Protein AF-A0A2V7V3U4-F1 (afdb_monomer)

Secondary structure (DSSP, 8-state):
--S-EEEEEEETTEEEEEEE--GGG----S---EEE-TT--THHHHHHHHHHHTTSS-EEES------EEEEEEE-GGG-EEEEEEEEEE-TT--B-TTT----SEE-PPPPPPTTS----HHHHHHHHHHHHHHHH--

Solvent-accessible surface area (backbone atoms only — not comparable to full-atom values): 7928 Å² total; per-residue (Å²): 91,93,36,56,58,36,31,34,37,39,32,98,88,33,76,77,43,79,41,65,46,59,51,93,67,52,90,68,85,70,88,55,66,42,80,45,31,60,82,36,44,27,71,54,42,48,64,50,32,21,37,41,68,68,72,66,26,57,27,31,14,36,50,25,56,16,55,23,57,47,68,46,80,44,79,43,83,96,79,45,69,46,80,40,77,50,28,38,33,21,31,51,86,62,50,63,24,46,82,63,20,45,77,39,80,40,74,42,90,75,73,86,77,63,92,86,59,88,80,76,61,63,50,59,54,50,45,52,52,54,49,54,54,53,56,63,75,77,105

Foldseek 3Di:
DLKAWLKWKDFPPRDIDTDMDDNVPDPDDAADAAEDEQAQAAVSLSVQQRCVVVVNYFYFEAFYNQHHFDWDWDADPPGDIDTDGGIFMAGSVRHGSHPGGDGTPHYDDDPDDDPPPPDDPPRVVVRVVVSVVVVVVVD

Radius of gyration: 18.1 Å; Cα contacts (8 Å, |Δi|>4): 267; chains: 1; bounding box: 43×43×64 Å

Nearest PDB structures (foldseek):
  6vbb-assembly1_B  TM=9.038E-01  e=7.519E-11  Acinetobacter baumannii
  6vbb-assembly1_A  TM=9.013E-01  e=8.010E-11  Acinetobacter baumannii
  1fc6-assembly1_A  TM=8.888E-01  e=1.469E-09  Tetradesmus obliquus
  8sxf-assembly1_A  TM=8.199E-01  e=4.146E-10  Pseudomonas aeruginosa
  1fcf-assembly1_A  TM=8.720E-01  e=1.667E-09  Tetradesmus obliquus

Structure (mmCIF, N/CA/C/O backbone):
data_AF-A0A2V7V3U4-F1
#
_entry.id   AF-A0A2V7V3U4-F1
#
loop_
_atom_site.group_PDB
_atom_site.id
_atom_site.type_symbol
_atom_site.label_atom_id
_atom_site.label_alt_id
_atom_site.label_comp_id
_atom_site.label_asym_id
_atom_site.label_entity_id
_atom_site.label_seq_id
_atom_site.pdbx_PDB_ins_code
_atom_site.Cartn_x
_atom_site.Cartn_y
_atom_site.Cartn_z
_atom_site.occupancy
_atom_site.B_iso_or_equiv
_atom_site.auth_seq_id
_atom_site.auth_comp_id
_atom_site.auth_asym_id
_atom_site.auth_atom_id
_atom_site.pdbx_PDB_model_num
ATOM 1 N N . MET A 1 1 ? -4.308 10.875 7.764 1.00 65.88 1 MET A N 1
ATOM 2 C CA . MET A 1 1 ? -3.045 10.460 8.432 1.00 65.88 1 MET A CA 1
ATOM 3 C C . MET A 1 1 ? -2.365 11.713 8.966 1.00 65.88 1 MET A C 1
ATOM 5 O O . MET A 1 1 ? -2.583 12.765 8.382 1.00 65.88 1 MET A O 1
ATOM 9 N N . LYS A 1 2 ? -1.581 11.647 10.049 1.00 72.38 2 LYS A N 1
ATOM 10 C CA . LYS A 1 2 ? -0.925 12.832 10.652 1.00 72.38 2 LYS A CA 1
ATOM 11 C C . LYS A 1 2 ? 0.329 13.289 9.869 1.00 72.38 2 LYS A C 1
ATOM 13 O O . LYS A 1 2 ? 1.304 13.722 10.467 1.00 72.38 2 LYS A O 1
ATOM 18 N N . GLY A 1 3 ? 0.309 13.167 8.541 1.00 84.12 3 GLY A N 1
ATOM 19 C CA . GLY A 1 3 ? 1.482 13.299 7.671 1.00 84.12 3 GLY A CA 1
ATOM 20 C C . GLY A 1 3 ? 2.229 11.976 7.457 1.00 84.12 3 GLY A C 1
ATOM 21 O O . GLY 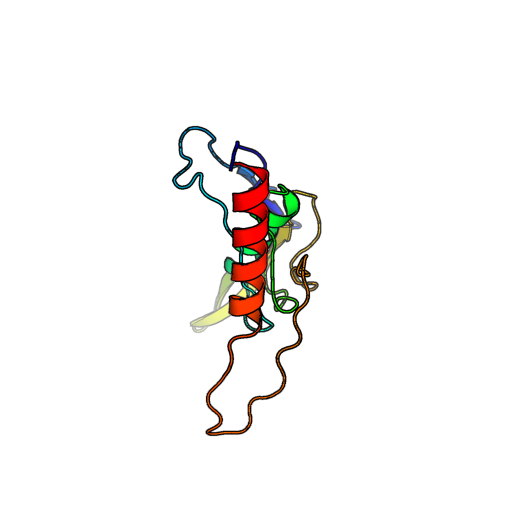A 1 3 ? 1.729 10.913 7.827 1.00 84.12 3 GLY A O 1
ATOM 22 N N . GLY A 1 4 ? 3.411 12.051 6.842 1.00 90.88 4 GLY A N 1
ATOM 23 C CA . GLY A 1 4 ? 4.285 10.901 6.571 1.00 90.88 4 GLY A CA 1
ATOM 24 C C . GLY A 1 4 ? 4.303 10.460 5.107 1.00 90.88 4 GLY A C 1
ATOM 25 O O . GLY A 1 4 ? 3.581 11.000 4.268 1.00 90.88 4 GLY A O 1
ATOM 26 N N . ILE A 1 5 ? 5.161 9.489 4.795 1.00 95.56 5 ILE A N 1
ATOM 27 C CA . ILE A 1 5 ? 5.253 8.892 3.457 1.00 95.56 5 ILE A CA 1
ATOM 28 C C . ILE A 1 5 ? 4.035 7.992 3.235 1.00 95.56 5 ILE A C 1
ATOM 30 O O . ILE A 1 5 ? 3.687 7.193 4.097 1.00 95.56 5 ILE A O 1
ATOM 34 N N . VAL A 1 6 ? 3.402 8.123 2.072 1.00 96.00 6 VAL A N 1
ATOM 35 C CA . VAL A 1 6 ? 2.325 7.250 1.588 1.00 96.00 6 VAL A CA 1
ATOM 36 C C . VAL A 1 6 ? 2.916 6.092 0.790 1.00 96.00 6 VAL A C 1
ATOM 38 O O . VAL A 1 6 ? 2.565 4.939 1.003 1.00 96.00 6 VAL A O 1
ATOM 41 N N . THR A 1 7 ? 3.828 6.389 -0.133 1.00 97.81 7 THR A N 1
ATOM 42 C CA . THR A 1 7 ? 4.529 5.391 -0.948 1.00 97.81 7 THR A CA 1
ATOM 43 C C . THR A 1 7 ? 5.743 6.030 -1.609 1.00 97.81 7 THR A C 1
ATOM 45 O O . THR A 1 7 ? 5.844 7.260 -1.696 1.00 97.81 7 THR A O 1
ATOM 48 N N . LYS A 1 8 ? 6.656 5.194 -2.097 1.00 98.06 8 LYS A N 1
ATOM 49 C CA . LYS A 1 8 ? 7.727 5.604 -3.002 1.00 98.06 8 LYS A CA 1
ATOM 50 C C . LYS A 1 8 ? 7.568 4.873 -4.328 1.00 98.06 8 LYS A C 1
ATOM 52 O O . LYS A 1 8 ? 7.162 3.714 -4.354 1.00 98.06 8 LYS A O 1
ATOM 57 N N . LEU A 1 9 ? 7.903 5.544 -5.421 1.00 98.19 9 LEU A N 1
ATOM 58 C CA . LEU A 1 9 ? 7.921 4.986 -6.768 1.00 98.19 9 LEU A CA 1
ATOM 59 C C . LEU A 1 9 ? 9.321 5.158 -7.342 1.00 98.19 9 LEU A C 1
ATOM 61 O O . LEU A 1 9 ? 9.799 6.283 -7.447 1.00 98.19 9 LEU A O 1
ATOM 65 N N . ALA A 1 10 ? 9.963 4.065 -7.742 1.00 97.62 10 ALA A N 1
ATOM 66 C CA . ALA A 1 10 ? 11.304 4.117 -8.317 1.00 97.62 10 ALA A CA 1
ATOM 67 C C . ALA A 1 10 ? 11.492 3.064 -9.413 1.00 97.62 10 ALA A C 1
ATOM 69 O O . ALA A 1 10 ? 10.845 2.012 -9.414 1.00 97.62 10 ALA A O 1
ATOM 70 N N . GLY A 1 11 ? 12.392 3.335 -10.355 1.00 96.50 11 GLY A N 1
ATOM 71 C CA . GLY A 1 11 ? 12.786 2.390 -11.396 1.00 96.50 11 GLY A CA 1
ATOM 72 C C . GLY A 1 11 ? 14.200 2.665 -11.896 1.00 96.50 11 GLY A C 1
ATOM 73 O O . GLY A 1 11 ? 14.755 3.728 -11.650 1.00 96.50 11 GLY A O 1
ATOM 74 N N . ALA A 1 12 ? 14.790 1.727 -12.639 1.00 93.94 12 ALA A N 1
ATOM 75 C CA . ALA A 1 12 ? 16.192 1.832 -13.068 1.00 93.94 12 ALA A CA 1
ATOM 76 C C . ALA A 1 12 ? 16.507 3.109 -13.874 1.00 93.94 12 ALA A C 1
ATOM 78 O O . ALA A 1 12 ? 17.610 3.638 -13.802 1.00 93.94 12 ALA A O 1
ATOM 79 N N . ARG A 1 13 ? 15.536 3.600 -14.653 1.00 93.25 13 ARG A N 1
ATOM 80 C CA . ARG A 1 13 ? 15.617 4.859 -15.419 1.00 93.25 13 ARG A CA 1
ATOM 81 C C . ARG A 1 13 ? 14.458 5.804 -15.101 1.00 93.25 13 ARG A C 1
ATOM 83 O O . ARG A 1 13 ? 14.151 6.697 -15.886 1.00 93.25 13 ARG A O 1
ATOM 90 N N . TYR A 1 14 ? 13.772 5.561 -13.988 1.00 95.75 14 TYR A N 1
ATOM 91 C CA . TYR A 1 14 ? 12.649 6.366 -13.536 1.00 95.75 14 TYR A CA 1
ATOM 92 C C . TYR A 1 14 ? 13.034 6.994 -12.196 1.00 95.75 14 TYR A C 1
ATOM 94 O O . TYR A 1 14 ? 13.322 6.242 -11.262 1.00 95.75 14 TYR A O 1
ATOM 102 N N . PRO A 1 15 ? 13.083 8.335 -12.097 1.00 96.19 15 PRO A N 1
ATOM 103 C CA . PRO A 1 15 ? 13.537 8.998 -10.883 1.00 96.19 15 PRO A CA 1
ATOM 104 C C . PRO A 1 15 ? 12.653 8.611 -9.702 1.00 96.19 15 PRO A C 1
ATOM 106 O O . PRO A 1 15 ? 11.443 8.424 -9.861 1.00 96.19 15 PRO A O 1
ATOM 109 N N . GLU A 1 16 ? 13.263 8.502 -8.524 1.00 97.38 16 GLU A N 1
ATOM 110 C CA . GLU A 1 16 ? 12.503 8.255 -7.306 1.00 97.38 16 GLU A CA 1
ATOM 111 C C . GLU A 1 16 ? 11.507 9.397 -7.078 1.00 97.38 16 GLU A C 1
ATOM 113 O O . GLU A 1 16 ? 11.850 10.578 -7.145 1.00 97.38 16 GLU A O 1
ATOM 118 N N . GLN A 1 17 ? 10.261 9.026 -6.804 1.00 98.06 17 GLN A N 1
ATOM 119 C CA . GLN A 1 17 ? 9.219 9.929 -6.347 1.00 98.06 17 GLN A CA 1
ATOM 120 C C . GLN A 1 17 ? 8.718 9.458 -4.994 1.00 98.06 17 GLN A C 1
ATOM 122 O O . GLN A 1 17 ? 8.356 8.293 -4.821 1.00 98.06 17 GLN A O 1
ATOM 127 N N . VAL A 1 18 ? 8.672 10.384 -4.044 1.00 97.81 18 VAL A N 1
ATOM 128 C CA . VAL A 1 18 ? 8.140 10.150 -2.705 1.00 97.81 18 VAL A CA 1
ATOM 129 C C . VAL A 1 18 ? 6.814 10.882 -2.595 1.00 97.81 18 VAL A C 1
ATOM 131 O O . VAL A 1 18 ? 6.753 12.099 -2.754 1.00 97.81 18 VAL A O 1
ATOM 134 N N . PHE A 1 19 ? 5.754 10.135 -2.310 1.00 96.75 19 PHE A N 1
ATOM 135 C CA . PHE A 1 19 ? 4.424 10.685 -2.089 1.00 96.75 19 PHE A CA 1
ATOM 136 C C . PHE A 1 19 ? 4.199 10.814 -0.590 1.00 96.75 19 PHE A C 1
ATOM 138 O O . PHE A 1 19 ? 4.391 9.846 0.148 1.00 96.75 19 PHE A O 1
ATOM 145 N N . THR A 1 20 ? 3.798 11.993 -0.128 1.00 95.44 20 THR A N 1
ATOM 146 C CA . THR A 1 20 ? 3.581 12.280 1.293 1.00 95.44 20 THR A CA 1
ATOM 147 C C . THR A 1 20 ? 2.149 12.724 1.553 1.00 95.44 20 THR A C 1
ATOM 149 O O . THR A 1 20 ? 1.476 13.280 0.685 1.00 95.44 20 THR A O 1
ATOM 152 N N . ALA A 1 21 ? 1.658 12.445 2.756 1.00 92.94 21 ALA A N 1
ATOM 153 C CA . ALA A 1 21 ? 0.367 12.929 3.211 1.00 92.94 21 ALA A CA 1
ATOM 154 C C . ALA A 1 21 ? 0.499 14.357 3.753 1.00 92.94 21 ALA A C 1
ATOM 156 O O . ALA A 1 21 ? 1.403 14.648 4.537 1.00 92.94 21 ALA A O 1
ATOM 157 N N . ASP A 1 22 ? -0.448 15.218 3.387 1.00 91.00 22 ASP A N 1
ATOM 158 C CA . ASP A 1 22 ? -0.601 16.547 3.977 1.00 91.00 22 ASP A CA 1
ATOM 159 C C . ASP A 1 22 ? -1.400 16.436 5.294 1.00 91.00 22 ASP A C 1
ATOM 161 O O . ASP A 1 22 ?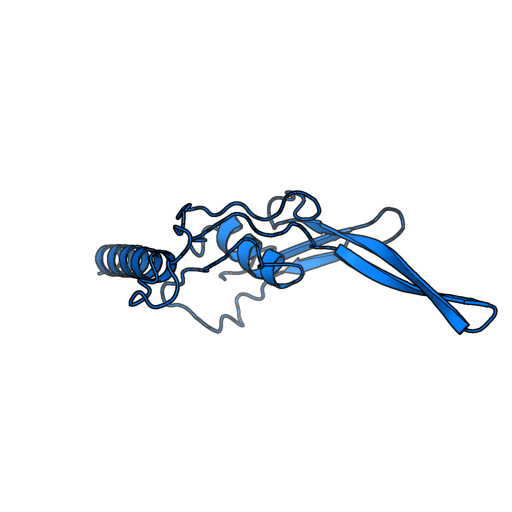 -2.578 16.053 5.263 1.00 91.00 22 ASP A O 1
ATOM 165 N N . PRO A 1 23 ? -0.802 16.748 6.462 1.00 85.06 23 PRO A N 1
ATOM 166 C CA . PRO A 1 23 ? -1.503 16.683 7.742 1.00 85.06 23 PRO A CA 1
ATOM 167 C C . PRO A 1 23 ? -2.672 17.678 7.842 1.00 85.06 23 PRO A C 1
ATOM 169 O O . PRO A 1 23 ? -3.626 17.405 8.568 1.00 85.06 23 PRO A O 1
ATOM 172 N N . GLY A 1 24 ? -2.636 18.794 7.102 1.00 86.00 24 GLY A N 1
ATOM 173 C CA . GLY A 1 24 ? -3.691 19.811 7.079 1.00 86.00 24 GLY A CA 1
ATOM 174 C C . GLY A 1 24 ? -4.923 19.419 6.257 1.00 86.00 24 GLY A C 1
ATOM 175 O O . GLY A 1 24 ? -5.946 20.094 6.330 1.00 86.00 24 GLY A O 1
ATOM 176 N N . ARG A 1 25 ? -4.856 18.315 5.499 1.00 86.31 25 ARG A N 1
ATOM 177 C CA . ARG A 1 25 ? -5.944 17.819 4.634 1.00 86.31 25 ARG A CA 1
ATOM 178 C C . ARG A 1 25 ? -6.506 16.472 5.086 1.00 86.31 25 ARG A C 1
ATOM 180 O O . ARG A 1 25 ? -6.944 15.661 4.271 1.00 86.31 25 ARG A O 1
ATOM 187 N N . SER A 1 26 ? -6.492 16.197 6.389 1.00 83.75 26 SER A N 1
ATOM 188 C CA . SER A 1 26 ? -7.077 14.959 6.905 1.00 83.75 26 SER A CA 1
ATOM 189 C C . SER A 1 26 ? -8.604 14.979 6.772 1.00 83.75 26 SER A C 1
ATOM 191 O O . SER A 1 26 ? -9.280 15.685 7.510 1.00 83.75 26 SER A O 1
ATOM 193 N N . ALA A 1 27 ? -9.147 14.159 5.871 1.00 83.81 27 ALA A N 1
ATOM 194 C CA . ALA A 1 27 ? -10.593 14.043 5.652 1.00 83.81 27 ALA A CA 1
ATOM 195 C C . ALA A 1 27 ? -11.325 13.200 6.716 1.00 83.81 27 ALA A C 1
ATOM 197 O O . ALA A 1 27 ? -12.546 13.258 6.813 1.00 83.81 27 ALA A O 1
ATOM 198 N N . TRP A 1 28 ? -10.598 12.396 7.504 1.00 86.56 28 TRP A N 1
ATOM 199 C CA . TRP A 1 28 ? -11.199 11.455 8.452 1.00 86.56 28 TRP A CA 1
ATOM 200 C C . TRP A 1 28 ? -10.342 11.256 9.707 1.00 86.56 28 TRP A C 1
ATOM 202 O O . TRP A 1 28 ? -9.136 10.992 9.621 1.00 86.56 28 TRP A O 1
ATOM 212 N N . SER A 1 29 ? -10.966 11.364 10.881 1.00 86.12 29 SER A N 1
ATOM 213 C CA . SER A 1 29 ? -10.318 11.237 12.196 1.00 86.12 29 SER A CA 1
ATOM 214 C C . SER A 1 29 ? -10.783 10.025 13.006 1.00 86.12 29 SER A C 1
ATOM 216 O O . SER A 1 29 ? -10.048 9.594 13.891 1.00 86.12 29 SER A O 1
ATOM 218 N N . LEU A 1 30 ? -11.946 9.447 12.692 1.00 90.12 30 LEU A N 1
ATOM 219 C CA . LEU A 1 30 ? -12.479 8.278 13.397 1.00 90.12 30 LEU A CA 1
ATOM 220 C C . LEU A 1 30 ? -11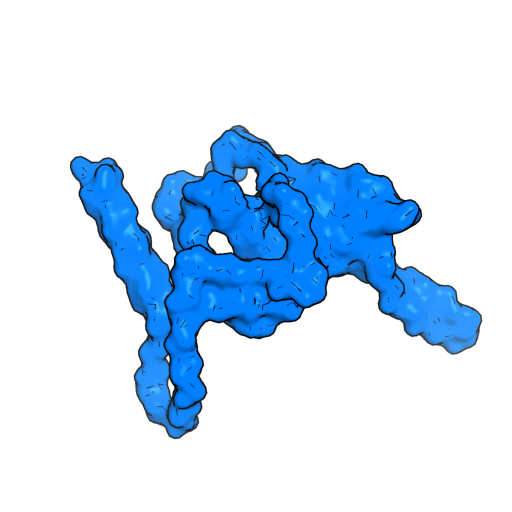.664 7.007 13.092 1.00 90.12 30 LEU A C 1
ATOM 222 O O . LEU A 1 30 ? -10.910 6.980 12.108 1.00 90.12 30 LEU A O 1
ATOM 226 N N . PRO A 1 31 ? -11.790 5.943 13.906 1.00 92.56 31 PRO A N 1
ATOM 227 C CA . PRO A 1 31 ? -11.201 4.641 13.605 1.00 92.56 31 PRO A CA 1
ATOM 228 C C . PRO A 1 31 ? -11.540 4.172 12.182 1.00 92.56 31 PRO A C 1
ATOM 230 O O . PRO A 1 31 ? -12.612 4.462 11.652 1.00 92.56 31 PRO A O 1
ATOM 233 N N . VAL A 1 32 ? -10.584 3.503 11.538 1.00 93.69 32 VAL A N 1
ATOM 234 C CA . VAL A 1 32 ? -10.704 2.962 10.174 1.00 93.69 32 VAL A CA 1
ATOM 235 C C . VAL A 1 32 ? -10.057 1.592 10.178 1.00 93.69 32 VAL A C 1
ATOM 237 O O . VAL A 1 32 ? -9.003 1.444 10.786 1.00 93.69 32 VAL A O 1
ATOM 240 N N . ALA A 1 33 ? -10.667 0.637 9.487 1.00 96.94 33 ALA A N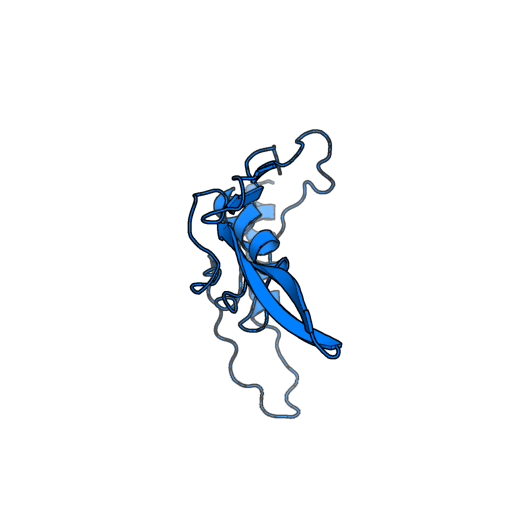 1
ATOM 241 C CA . ALA A 1 33 ? -10.072 -0.636 9.112 1.00 96.94 33 ALA A CA 1
ATOM 242 C C . ALA A 1 33 ? -10.105 -0.730 7.582 1.00 96.94 33 ALA A C 1
ATOM 244 O O . ALA A 1 33 ? -11.041 -0.223 6.959 1.00 96.94 33 ALA A O 1
ATOM 245 N N . VAL A 1 34 ? -9.081 -1.330 6.983 1.00 97.62 34 VAL A N 1
ATOM 246 C CA . VAL A 1 34 ? -8.999 -1.544 5.534 1.00 97.62 34 VAL A CA 1
ATOM 247 C C . VAL A 1 34 ? -9.191 -3.026 5.262 1.00 97.62 34 VAL A C 1
ATOM 249 O O . VAL A 1 34 ? -8.490 -3.849 5.845 1.00 97.62 34 VAL A O 1
ATOM 252 N N . LEU A 1 35 ? -10.143 -3.357 4.400 1.00 97.69 35 LEU A N 1
ATOM 253 C CA . LEU A 1 35 ? -10.414 -4.731 3.998 1.00 97.69 35 LEU A CA 1
ATOM 254 C C . LEU A 1 35 ? -9.699 -4.998 2.676 1.00 97.69 35 LEU A C 1
ATOM 256 O O . LEU A 1 35 ? -9.739 -4.149 1.781 1.00 97.69 35 LEU A O 1
ATOM 260 N N . ILE A 1 36 ? -9.028 -6.141 2.584 1.00 97.88 36 ILE A N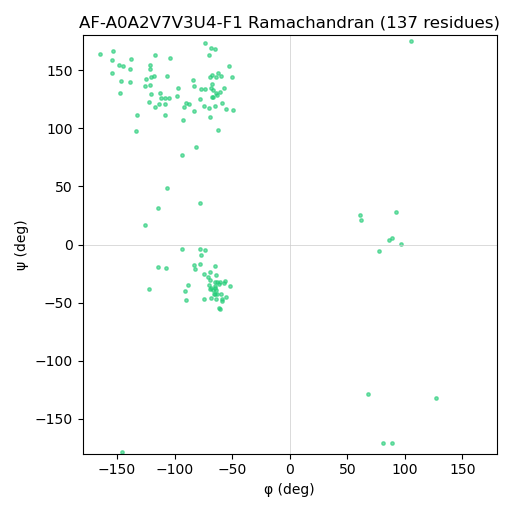 1
ATOM 261 C CA . ILE A 1 36 ? -8.297 -6.574 1.394 1.00 97.88 36 ILE A CA 1
ATOM 262 C C . ILE A 1 36 ? -8.523 -8.057 1.121 1.00 97.88 36 ILE A C 1
ATOM 264 O O . ILE A 1 36 ? -8.866 -8.828 2.014 1.00 97.88 36 ILE A O 1
ATOM 268 N N . ASP A 1 37 ? -8.274 -8.442 -0.118 1.00 96.25 37 ASP A N 1
ATOM 269 C CA . ASP A 1 37 ? -8.363 -9.812 -0.602 1.00 96.25 37 ASP A CA 1
ATOM 270 C C . ASP A 1 37 ? -7.294 -10.080 -1.675 1.00 96.25 37 ASP A C 1
ATOM 272 O O . ASP A 1 37 ? -6.516 -9.196 -2.061 1.00 96.25 37 ASP A O 1
ATOM 276 N N . THR A 1 38 ? -7.296 -11.297 -2.213 1.00 95.88 38 THR A N 1
ATOM 277 C CA . THR A 1 38 ? -6.406 -11.701 -3.312 1.00 95.88 38 THR A CA 1
ATOM 278 C C . THR A 1 38 ? -6.663 -10.947 -4.628 1.00 95.88 38 THR A C 1
ATOM 280 O O . THR A 1 38 ? -5.780 -10.899 -5.488 1.00 95.88 38 THR A O 1
ATOM 283 N N . GLY A 1 39 ? -7.831 -10.311 -4.788 1.00 96.06 39 GLY A N 1
ATOM 284 C CA . GLY A 1 39 ? -8.194 -9.469 -5.935 1.00 96.06 39 GLY A CA 1
ATOM 285 C C . GLY A 1 39 ? -7.683 -8.026 -5.841 1.00 96.06 39 GLY A C 1
ATOM 286 O O . GLY A 1 39 ? -7.581 -7.320 -6.850 1.00 96.06 39 GLY A O 1
ATOM 287 N N . THR A 1 40 ? -7.310 -7.582 -4.643 1.00 98.00 40 THR A N 1
ATOM 288 C CA . THR A 1 40 ? -6.797 -6.241 -4.372 1.00 98.00 40 THR A CA 1
ATOM 289 C C . THR A 1 40 ? -5.457 -6.040 -5.087 1.00 98.00 40 THR A C 1
ATOM 291 O O . THR A 1 40 ? -4.488 -6.755 -4.840 1.00 98.00 40 THR A O 1
ATOM 294 N N . ALA A 1 41 ? -5.375 -5.065 -5.999 1.00 97.31 41 ALA A N 1
ATOM 295 C CA . ALA A 1 41 ? -4.212 -4.893 -6.875 1.00 97.31 41 ALA A CA 1
ATOM 296 C C . ALA A 1 41 ? -3.932 -3.425 -7.248 1.00 97.31 41 ALA A C 1
ATOM 298 O O . ALA A 1 41 ? -4.832 -2.585 -7.318 1.00 97.31 41 ALA A O 1
ATOM 299 N N . GLY A 1 42 ? -2.674 -3.115 -7.571 1.00 95.19 42 GLY A N 1
ATOM 300 C CA . GLY A 1 42 ? -2.280 -1.819 -8.121 1.00 95.19 42 GLY A CA 1
ATOM 301 C C . GLY A 1 42 ? -2.419 -0.678 -7.106 1.00 95.19 42 GLY A C 1
ATOM 302 O O . GLY A 1 42 ? -1.885 -0.790 -6.002 1.00 95.19 42 GLY A O 1
ATOM 303 N N . PRO A 1 43 ? -3.105 0.433 -7.443 1.00 94.81 43 PRO A N 1
ATOM 304 C CA . PRO A 1 43 ? -3.277 1.560 -6.522 1.00 94.81 43 PRO A CA 1
ATOM 305 C C . PRO A 1 43 ? -3.919 1.171 -5.183 1.00 94.81 43 PRO A C 1
ATOM 307 O O . PRO A 1 43 ? -3.582 1.759 -4.157 1.00 94.81 43 PRO A O 1
ATOM 310 N N . ALA A 1 44 ? -4.799 0.164 -5.173 1.00 97.75 44 ALA A N 1
ATOM 311 C CA . ALA A 1 44 ? -5.441 -0.316 -3.952 1.00 97.75 44 ALA A CA 1
ATOM 312 C C . ALA A 1 44 ? -4.425 -0.892 -2.948 1.00 97.75 44 ALA A C 1
ATOM 314 O O . ALA A 1 44 ? -4.571 -0.711 -1.743 1.00 97.75 44 ALA A O 1
ATOM 315 N N . GLU A 1 45 ? -3.335 -1.490 -3.433 1.00 98.19 45 GLU A N 1
ATOM 316 C CA . GLU A 1 45 ? -2.274 -2.028 -2.575 1.00 98.19 45 GLU A CA 1
ATOM 317 C C . GLU A 1 45 ? -1.481 -0.908 -1.894 1.00 98.19 45 GLU A C 1
ATOM 319 O O . GLU A 1 45 ? -1.109 -1.022 -0.731 1.00 98.19 45 GLU A O 1
ATOM 324 N N . VAL A 1 46 ? -1.281 0.224 -2.576 1.00 97.62 46 VAL A N 1
ATOM 325 C CA . VAL A 1 46 ? -0.692 1.421 -1.955 1.00 97.62 46 VAL A CA 1
ATOM 326 C C . VAL A 1 46 ? -1.612 1.967 -0.859 1.00 97.62 46 VAL A C 1
ATOM 328 O O . VAL A 1 46 ? -1.140 2.326 0.221 1.00 97.62 46 VAL A O 1
ATOM 331 N N . VAL A 1 47 ? -2.925 2.000 -1.115 1.00 95.94 47 VAL A N 1
ATOM 332 C CA . VAL A 1 47 ? -3.934 2.440 -0.138 1.00 95.94 47 VAL A CA 1
ATOM 333 C C . VAL A 1 47 ? -4.001 1.509 1.073 1.00 95.94 47 VAL A C 1
ATOM 335 O O . VAL A 1 47 ? -4.239 2.000 2.171 1.00 95.94 47 VAL A O 1
ATOM 338 N N . ALA A 1 48 ? -3.751 0.209 0.912 1.00 98.00 48 ALA A N 1
ATOM 339 C CA . ALA A 1 48 ? -3.658 -0.735 2.025 1.00 98.00 48 ALA A CA 1
ATOM 340 C C . ALA A 1 48 ? -2.341 -0.584 2.806 1.00 98.00 48 ALA A C 1
ATOM 342 O O . ALA A 1 48 ? -2.346 -0.483 4.033 1.00 98.00 48 ALA A O 1
ATOM 343 N N . ALA A 1 49 ? -1.207 -0.502 2.103 1.00 97.88 49 ALA A N 1
ATOM 344 C CA . ALA A 1 49 ? 0.119 -0.440 2.715 1.00 97.88 49 ALA A CA 1
ATOM 345 C C . ALA A 1 49 ? 0.357 0.851 3.511 1.00 97.88 49 ALA A C 1
ATOM 347 O O . ALA A 1 49 ? 0.977 0.818 4.573 1.00 97.88 49 ALA A O 1
ATOM 348 N N . ALA A 1 50 ? -0.120 1.997 3.016 1.00 96.31 50 ALA A N 1
ATOM 349 C CA . ALA A 1 50 ? 0.145 3.295 3.631 1.00 96.31 50 ALA A CA 1
ATOM 350 C C . ALA A 1 50 ? -0.373 3.424 5.083 1.00 96.31 50 ALA A C 1
ATOM 352 O O . ALA A 1 50 ? 0.423 3.727 5.976 1.00 96.31 50 ALA A O 1
ATOM 353 N N . PRO A 1 51 ? -1.670 3.196 5.375 1.00 94.56 51 PRO A N 1
ATOM 354 C CA . PRO A 1 51 ? -2.186 3.270 6.733 1.00 94.56 51 PRO A CA 1
ATOM 355 C C . PRO A 1 51 ? -1.710 2.107 7.612 1.00 94.56 51 PRO A C 1
ATOM 357 O O . PRO A 1 51 ? -1.570 2.318 8.817 1.00 94.56 51 PRO A O 1
ATOM 360 N N . LEU A 1 52 ? -1.418 0.934 7.036 1.00 96.31 52 LEU A N 1
ATOM 361 C CA . LEU A 1 52 ? -0.818 -0.195 7.751 1.00 96.31 52 LEU A CA 1
ATOM 362 C C . LEU A 1 52 ? 0.559 0.169 8.307 1.00 96.31 52 LEU A C 1
ATOM 364 O O . LEU A 1 52 ? 0.810 0.067 9.507 1.00 96.31 52 LEU A O 1
ATOM 368 N N . ASP A 1 53 ? 1.449 0.651 7.440 1.00 96.31 53 ASP A N 1
ATOM 369 C CA . ASP A 1 53 ? 2.816 0.986 7.827 1.00 96.31 53 ASP A CA 1
ATOM 370 C C . ASP A 1 53 ? 2.894 2.204 8.738 1.00 96.31 53 ASP A C 1
ATOM 372 O O . ASP A 1 53 ? 3.776 2.264 9.596 1.00 96.31 53 ASP A O 1
ATOM 376 N N . ALA A 1 54 ? 1.956 3.139 8.590 1.00 92.44 54 ALA A N 1
ATOM 377 C CA . ALA A 1 54 ? 1.802 4.271 9.492 1.00 92.44 54 ALA A CA 1
ATOM 378 C C . ALA A 1 54 ? 1.200 3.887 10.859 1.00 92.44 54 ALA A C 1
ATOM 380 O O . ALA A 1 54 ? 1.058 4.763 11.713 1.00 92.44 54 ALA A O 1
ATOM 381 N N . GLY A 1 55 ? 0.788 2.628 11.064 1.00 91.75 55 GLY A N 1
ATOM 382 C CA . GLY A 1 55 ? 0.081 2.194 12.273 1.00 91.75 55 GLY A CA 1
ATOM 383 C C . GLY A 1 55 ? -1.259 2.911 12.475 1.00 91.75 55 GLY A C 1
ATOM 384 O O . GLY A 1 55 ? -1.708 3.086 13.605 1.00 91.75 55 GLY A O 1
ATOM 385 N N . ARG A 1 56 ? -1.881 3.398 11.392 1.00 91.75 56 ARG A N 1
ATOM 386 C CA . ARG A 1 56 ? -3.114 4.198 11.424 1.00 91.75 56 ARG A CA 1
ATOM 387 C C . ARG A 1 56 ? -4.376 3.343 11.378 1.00 91.75 56 ARG A C 1
ATOM 389 O O . ARG A 1 56 ? -5.393 3.767 11.931 1.00 91.75 56 ARG A O 1
ATOM 396 N N . ALA A 1 57 ? -4.351 2.231 10.657 1.00 94.56 57 ALA A N 1
ATOM 397 C CA . ALA A 1 57 ? -5.500 1.348 10.501 1.00 94.56 57 ALA A CA 1
ATOM 398 C C . ALA A 1 57 ? -5.027 -0.105 10.395 1.00 94.56 57 ALA A C 1
ATOM 400 O O . ALA A 1 57 ? -4.027 -0.345 9.712 1.00 94.56 57 ALA A O 1
ATOM 401 N N . PRO A 1 58 ? -5.732 -1.068 11.016 1.00 96.94 58 PRO A N 1
ATOM 402 C CA . PRO A 1 58 ? -5.542 -2.469 10.691 1.00 96.94 58 PRO A CA 1
ATOM 403 C C . PRO A 1 58 ? -5.953 -2.731 9.240 1.00 96.94 58 PRO A C 1
ATOM 405 O O . PRO A 1 58 ? -6.921 -2.160 8.729 1.00 96.94 58 PRO A O 1
ATOM 408 N N . VAL A 1 59 ? -5.213 -3.632 8.609 1.00 98.19 59 VAL A N 1
ATOM 409 C CA . VAL A 1 59 ? -5.555 -4.258 7.333 1.00 98.19 59 VAL A CA 1
ATOM 410 C C . VAL A 1 59 ? -6.023 -5.681 7.624 1.00 98.19 59 VAL A C 1
ATOM 412 O O . VAL A 1 59 ? -5.324 -6.419 8.327 1.00 98.19 59 VAL A O 1
ATOM 415 N N . VAL A 1 60 ? -7.210 -6.031 7.136 1.00 98.25 60 VAL A N 1
ATOM 416 C CA . VAL A 1 60 ? -7.946 -7.255 7.477 1.00 98.25 60 VAL A CA 1
ATOM 417 C C . VAL A 1 60 ? -8.302 -8.012 6.200 1.00 98.25 60 VAL A C 1
ATOM 419 O O . VAL A 1 60 ? -8.759 -7.388 5.245 1.00 98.25 60 VAL A O 1
ATOM 422 N N . GLY A 1 61 ? -8.125 -9.332 6.195 1.00 96.81 61 GLY A N 1
ATOM 423 C CA . GLY A 1 61 ? -8.503 -10.199 5.073 1.00 96.81 61 GLY A CA 1
ATOM 424 C C . GLY A 1 61 ? -7.346 -11.074 4.608 1.00 96.81 61 GLY A C 1
ATOM 425 O O . GLY A 1 61 ? -6.682 -11.684 5.445 1.00 96.81 61 GLY A O 1
ATOM 426 N N . GLU A 1 62 ? -7.092 -11.120 3.303 1.00 96.88 62 GLU A N 1
ATOM 427 C CA . GLU A 1 62 ? -6.053 -11.962 2.690 1.00 96.88 62 GLU A CA 1
ATOM 428 C C . GLU A 1 62 ? -4.963 -11.139 1.996 1.00 96.88 62 GLU A C 1
ATOM 430 O O . GLU A 1 62 ? -5.146 -9.959 1.704 1.00 96.88 62 GLU A O 1
ATOM 435 N N . ARG A 1 63 ? -3.811 -11.761 1.709 1.00 97.56 63 ARG A N 1
ATOM 436 C CA . ARG A 1 63 ? -2.709 -11.106 0.990 1.00 97.56 63 ARG A CA 1
ATOM 437 C C . ARG A 1 63 ? -3.173 -10.577 -0.369 1.00 97.56 63 ARG A C 1
ATOM 439 O O . ARG A 1 63 ? -3.778 -11.308 -1.151 1.00 97.56 63 ARG A O 1
ATOM 446 N N . THR A 1 64 ? -2.788 -9.342 -0.689 1.00 98.38 64 THR A N 1
ATOM 447 C CA . THR A 1 64 ? -3.086 -8.728 -1.991 1.00 98.38 64 THR A CA 1
ATOM 448 C C . THR A 1 64 ? -2.334 -9.384 -3.156 1.00 98.38 64 THR A C 1
ATOM 450 O O . THR A 1 64 ? -1.388 -10.161 -2.985 1.00 98.38 64 THR A O 1
ATOM 453 N N . PHE A 1 65 ? -2.726 -9.028 -4.380 1.00 98.19 65 PHE A N 1
ATOM 454 C CA . PHE A 1 65 ? -2.232 -9.648 -5.608 1.00 98.19 65 PHE A CA 1
ATOM 455 C C . PHE A 1 65 ? -0.728 -9.429 -5.888 1.00 98.19 65 PHE A C 1
ATOM 457 O O . PHE A 1 65 ? -0.062 -10.307 -6.433 1.00 98.19 65 PHE A O 1
ATOM 464 N N . GLY A 1 66 ? -0.172 -8.254 -5.581 1.00 97.50 66 GLY A N 1
ATOM 465 C CA . GLY A 1 66 ? 1.227 -7.899 -5.856 1.00 97.50 66 GLY A CA 1
ATOM 466 C C . GLY A 1 66 ? 1.476 -7.200 -7.199 1.00 97.50 66 GLY A C 1
ATOM 467 O O . GLY A 1 66 ? 2.5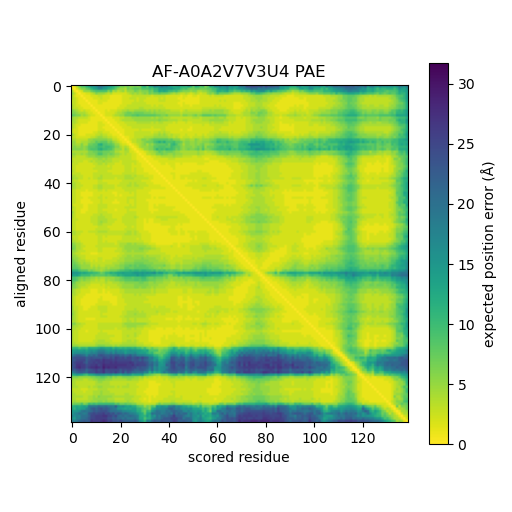77 -7.288 -7.753 1.00 97.50 66 GLY A O 1
ATOM 468 N N . ARG A 1 67 ? 0.506 -6.463 -7.758 1.00 96.25 67 ARG A N 1
ATOM 469 C CA . ARG A 1 67 ? 0.639 -5.739 -9.046 1.00 96.25 67 ARG A CA 1
ATOM 470 C C . ARG A 1 67 ? 0.765 -4.224 -8.859 1.00 96.25 67 ARG A C 1
ATOM 472 O O . ARG A 1 67 ? 0.134 -3.443 -9.564 1.00 96.25 67 ARG A O 1
ATOM 479 N N . ALA A 1 68 ? 1.644 -3.793 -7.964 1.00 95.69 68 ALA A N 1
ATOM 480 C CA . ALA A 1 68 ? 1.901 -2.374 -7.720 1.00 95.69 68 ALA A CA 1
ATOM 481 C C . ALA A 1 68 ? 3.084 -1.833 -8.548 1.00 95.69 68 ALA A C 1
ATOM 483 O O . ALA A 1 68 ? 4.193 -1.636 -8.043 1.00 95.69 68 ALA A O 1
ATOM 484 N N . ALA A 1 69 ? 2.857 -1.575 -9.837 1.00 95.81 69 ALA A N 1
ATOM 485 C CA . ALA A 1 69 ? 3.885 -1.037 -10.726 1.00 95.81 69 ALA A CA 1
ATOM 486 C C . ALA A 1 69 ? 3.340 0.036 -11.677 1.00 95.81 69 ALA A C 1
ATOM 488 O O . ALA A 1 69 ? 2.176 -0.002 -12.069 1.00 95.81 69 ALA A O 1
ATOM 489 N N . LEU A 1 70 ? 4.199 0.976 -12.075 1.00 95.88 70 LEU A N 1
ATOM 490 C CA . LEU A 1 70 ? 3.899 1.925 -13.139 1.00 95.88 70 LEU A CA 1
ATOM 491 C C . LEU A 1 70 ? 4.284 1.304 -14.479 1.00 95.88 70 LEU A C 1
ATOM 493 O O . LEU A 1 70 ? 5.456 0.995 -14.719 1.00 95.88 70 LEU A O 1
ATOM 497 N N . GLN A 1 71 ? 3.302 1.181 -15.363 1.00 94.50 71 GLN A N 1
ATOM 498 C CA . GLN A 1 71 ? 3.501 0.713 -16.726 1.00 94.50 71 GLN A CA 1
ATOM 499 C C . GLN A 1 71 ? 3.387 1.870 -17.720 1.00 94.50 71 GLN A C 1
ATOM 501 O O . GLN A 1 71 ? 2.591 2.790 -17.534 1.00 94.50 71 GLN A O 1
ATOM 506 N N . LYS A 1 72 ? 4.190 1.824 -18.782 1.00 95.00 72 LYS A N 1
ATOM 507 C CA . LYS A 1 72 ? 4.102 2.739 -19.922 1.00 95.00 72 LYS A CA 1
ATOM 508 C C . LYS A 1 72 ? 3.872 1.946 -21.195 1.00 95.00 72 LYS A C 1
ATOM 510 O O . LYS A 1 72 ? 4.514 0.919 -21.409 1.00 95.00 72 LYS A O 1
ATOM 515 N N . LEU A 1 73 ? 2.972 2.449 -22.032 1.00 95.56 73 LEU A N 1
ATOM 516 C CA . LEU A 1 73 ? 2.780 1.938 -23.378 1.00 95.56 73 LEU A CA 1
ATOM 517 C C . LEU A 1 73 ? 3.892 2.481 -24.279 1.00 95.56 73 LEU A C 1
ATOM 519 O O . LEU A 1 73 ? 4.101 3.691 -24.358 1.00 95.56 73 LEU A O 1
ATOM 523 N N . VAL A 1 74 ? 4.598 1.579 -24.946 1.00 95.00 74 VAL A N 1
ATOM 524 C CA . VAL A 1 74 ? 5.572 1.881 -25.989 1.00 95.00 74 VAL A CA 1
ATOM 525 C C . VAL A 1 74 ? 4.954 1.457 -27.311 1.00 95.00 74 VAL A C 1
ATOM 527 O O . VAL A 1 74 ? 4.749 0.267 -27.543 1.00 95.00 74 VAL A O 1
ATOM 530 N N . SER A 1 75 ? 4.627 2.428 -28.159 1.00 96.25 75 SER A N 1
ATOM 531 C CA . SER A 1 75 ? 4.092 2.158 -29.493 1.00 96.25 75 SER A CA 1
ATOM 532 C C . SER A 1 75 ? 5.153 1.506 -30.375 1.00 96.25 75 SER A C 1
ATOM 534 O O . SER A 1 75 ? 6.318 1.909 -30.360 1.00 96.25 75 SER A O 1
ATOM 536 N N . LEU A 1 76 ? 4.740 0.509 -31.151 1.00 96.19 76 LEU A N 1
ATOM 537 C CA . LEU A 1 76 ? 5.565 -0.162 -32.147 1.00 96.19 76 LEU A CA 1
ATOM 538 C C . LEU A 1 76 ? 5.186 0.306 -33.562 1.00 96.19 76 LEU A C 1
ATOM 540 O O . LEU A 1 76 ? 4.081 0.824 -33.761 1.00 96.19 76 LEU A O 1
ATOM 544 N N . PRO A 1 77 ? 6.070 0.109 -34.558 1.00 94.50 77 PRO A N 1
ATOM 545 C CA . PRO A 1 77 ? 5.694 0.228 -35.965 1.00 94.50 77 PRO A CA 1
ATOM 546 C C . PRO A 1 77 ? 4.465 -0.633 -36.295 1.00 94.50 77 PRO A C 1
ATOM 548 O O . PRO A 1 77 ? 4.204 -1.632 -35.623 1.00 94.50 77 PRO A O 1
ATOM 551 N N . GLU A 1 78 ? 3.709 -0.244 -37.323 1.00 92.12 78 GLU A N 1
ATOM 552 C CA . GLU A 1 78 ? 2.495 -0.950 -37.777 1.00 92.12 78 GLU A CA 1
ATOM 553 C C . GLU A 1 78 ? 1.347 -1.024 -36.744 1.00 92.12 78 GLU A C 1
ATOM 555 O O . GLU A 1 78 ? 0.450 -1.856 -36.848 1.00 92.12 78 GLU A O 1
ATOM 560 N N . GLY A 1 79 ? 1.339 -0.134 -35.743 1.00 92.00 79 GLY A N 1
ATOM 561 C CA . GLY A 1 79 ? 0.196 0.065 -34.837 1.00 92.00 79 GLY A CA 1
ATOM 562 C C . GLY A 1 79 ? 0.136 -0.862 -33.618 1.00 92.00 79 GLY A C 1
ATOM 563 O O . GLY A 1 79 ? -0.813 -0.776 -32.839 1.00 92.00 79 GLY A O 1
ATOM 564 N N . GLY A 1 80 ? 1.139 -1.721 -33.413 1.00 95.38 80 GLY A N 1
ATOM 565 C CA . GLY A 1 80 ? 1.271 -2.530 -32.197 1.00 95.38 80 GLY A CA 1
ATOM 566 C C . GLY A 1 80 ? 1.721 -1.723 -30.969 1.00 95.38 80 GLY A C 1
ATOM 567 O O . GLY A 1 80 ? 2.102 -0.555 -31.067 1.00 95.38 80 GLY A O 1
ATOM 568 N N . GLY A 1 81 ? 1.741 -2.356 -29.792 1.00 95.75 81 GLY A N 1
ATOM 569 C CA . GLY A 1 81 ? 2.226 -1.720 -28.565 1.00 95.75 81 GLY A CA 1
ATOM 570 C C . GLY A 1 81 ? 2.741 -2.705 -27.518 1.00 95.75 81 GLY A C 1
ATOM 571 O O . GLY A 1 81 ? 2.240 -3.820 -27.396 1.00 95.75 81 GLY A O 1
ATOM 572 N N . LEU A 1 82 ? 3.741 -2.275 -26.748 1.00 96.00 82 LEU A N 1
ATOM 573 C CA . LEU A 1 82 ? 4.280 -2.995 -25.595 1.00 96.00 82 LEU A CA 1
ATOM 574 C C . LEU A 1 82 ? 3.942 -2.245 -24.314 1.00 96.00 82 LEU A C 1
ATOM 576 O O . LEU A 1 82 ? 4.285 -1.074 -24.168 1.00 96.00 82 LEU A O 1
ATOM 580 N N . LEU A 1 83 ? 3.323 -2.928 -23.356 1.00 94.88 83 LEU A N 1
ATOM 581 C CA . LEU A 1 83 ? 3.101 -2.378 -22.026 1.00 94.88 83 LEU A CA 1
ATOM 582 C C . LEU A 1 83 ? 4.256 -2.793 -21.110 1.00 94.88 83 LEU A C 1
ATOM 584 O O . LEU A 1 83 ? 4.374 -3.954 -20.724 1.00 94.88 83 LEU A O 1
ATOM 588 N N . VAL A 1 84 ? 5.127 -1.842 -20.774 1.00 94.94 84 VAL A N 1
ATOM 589 C CA . VAL A 1 84 ? 6.379 -2.111 -20.056 1.00 94.94 84 VAL A CA 1
ATOM 590 C C . VAL A 1 84 ? 6.330 -1.511 -18.661 1.00 94.94 84 VAL A C 1
ATOM 592 O O . VAL A 1 84 ? 6.028 -0.330 -18.493 1.00 94.94 84 VAL A O 1
ATOM 595 N N . THR A 1 85 ? 6.677 -2.305 -17.650 1.00 95.38 85 THR A N 1
ATOM 596 C CA . THR A 1 85 ? 6.871 -1.812 -16.283 1.00 95.38 85 THR A CA 1
ATOM 597 C C . THR A 1 85 ? 8.136 -0.962 -16.204 1.00 95.38 85 THR A C 1
ATOM 599 O O . THR A 1 85 ? 9.238 -1.465 -16.414 1.00 95.38 85 THR A O 1
ATOM 602 N N . VAL A 1 86 ? 7.991 0.322 -15.872 1.00 96.88 86 VAL A N 1
ATOM 603 C CA . VAL A 1 86 ? 9.109 1.282 -15.809 1.00 96.88 86 VAL A CA 1
ATOM 604 C C . VAL A 1 86 ? 9.498 1.674 -14.386 1.00 96.88 86 VAL A C 1
ATOM 606 O O . VAL A 1 86 ? 10.615 2.143 -14.174 1.00 96.88 86 VAL A O 1
ATOM 609 N N . ALA A 1 87 ? 8.606 1.477 -13.415 1.00 97.62 87 ALA A N 1
ATOM 610 C CA . ALA A 1 87 ? 8.857 1.735 -12.001 1.00 97.62 87 ALA A CA 1
ATOM 611 C C . ALA A 1 87 ? 7.957 0.859 -11.119 1.00 97.62 87 ALA A C 1
ATOM 613 O O . ALA A 1 87 ? 6.928 0.359 -11.574 1.00 97.62 87 ALA A O 1
ATOM 614 N N . LYS A 1 88 ? 8.348 0.661 -9.860 1.00 97.75 88 LYS A N 1
ATOM 615 C CA . LYS A 1 88 ? 7.634 -0.166 -8.878 1.00 97.75 88 LYS A CA 1
ATOM 616 C C . LYS A 1 88 ? 7.340 0.651 -7.627 1.00 97.75 88 LYS A C 1
ATOM 618 O O . LYS A 1 88 ? 8.175 1.462 -7.222 1.00 97.75 88 LYS A O 1
ATOM 623 N N . TYR A 1 89 ? 6.172 0.422 -7.035 1.00 97.94 89 TYR A N 1
ATOM 624 C CA . TYR A 1 89 ? 5.811 1.037 -5.764 1.00 97.94 89 TYR A CA 1
ATOM 625 C C . TYR A 1 89 ? 6.373 0.233 -4.589 1.00 97.94 89 TYR A C 1
ATOM 627 O O . TYR A 1 89 ? 6.371 -1.004 -4.598 1.00 97.94 89 TYR A O 1
ATOM 635 N N . SER A 1 90 ? 6.819 0.952 -3.565 1.00 97.62 90 SER A N 1
ATOM 636 C CA . SER A 1 90 ? 7.143 0.405 -2.252 1.00 97.62 90 SER A CA 1
ATOM 637 C C . SER A 1 90 ? 6.315 1.074 -1.158 1.00 97.62 90 SER A C 1
ATOM 639 O O . SER A 1 90 ? 5.831 2.204 -1.303 1.00 97.62 90 SER A O 1
ATOM 641 N N . SER A 1 91 ? 6.113 0.347 -0.064 1.00 97.12 91 SER A N 1
ATOM 642 C CA . SER A 1 91 ? 5.393 0.837 1.108 1.00 97.12 91 SER A CA 1
ATOM 643 C C . SER A 1 91 ? 6.147 2.001 1.780 1.00 97.12 91 SER A C 1
ATOM 645 O O . SER A 1 91 ? 7.321 2.239 1.469 1.00 97.12 91 SER A O 1
ATOM 647 N N . PRO A 1 92 ? 5.535 2.734 2.729 1.00 95.94 92 PRO A N 1
ATOM 648 C CA . PRO A 1 92 ? 6.236 3.764 3.498 1.00 95.94 92 PRO A CA 1
ATOM 649 C C . PRO A 1 92 ? 7.541 3.284 4.150 1.00 95.94 92 PRO A C 1
ATOM 651 O O . PRO A 1 92 ? 8.513 4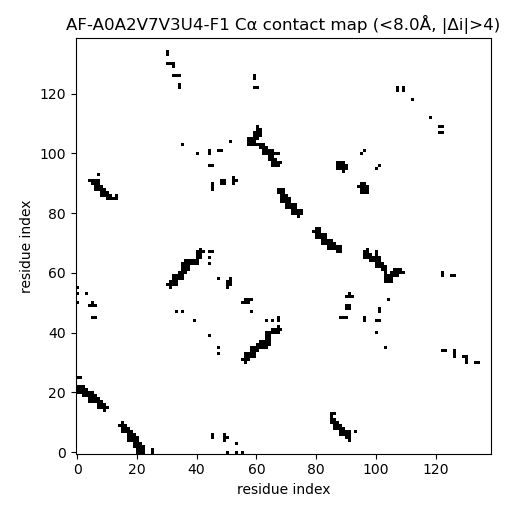.041 4.191 1.00 95.94 92 PRO A O 1
ATOM 654 N N . LYS A 1 93 ? 7.591 2.023 4.609 1.00 95.56 93 LYS A N 1
ATOM 655 C CA . LYS A 1 93 ? 8.801 1.401 5.181 1.00 95.56 93 LYS A CA 1
ATOM 656 C C . LYS A 1 93 ? 9.828 0.947 4.136 1.00 95.56 93 LYS A C 1
ATOM 658 O O . LYS A 1 93 ? 10.912 0.509 4.506 1.00 95.56 93 LYS A O 1
ATOM 663 N N . GLY A 1 94 ? 9.525 1.073 2.845 1.00 94.94 94 GLY A N 1
ATOM 664 C CA . GLY A 1 94 ? 10.400 0.666 1.746 1.00 94.94 94 GLY A CA 1
ATOM 665 C C . GLY A 1 94 ? 10.227 -0.787 1.301 1.00 94.94 94 GLY A C 1
ATOM 666 O O . GLY A 1 94 ? 10.971 -1.231 0.428 1.00 94.94 94 GLY A O 1
ATOM 667 N N . THR A 1 95 ? 9.246 -1.517 1.838 1.00 96.00 95 THR A N 1
ATOM 668 C CA . THR A 1 95 ? 8.949 -2.892 1.417 1.00 96.00 95 THR A CA 1
ATOM 669 C C .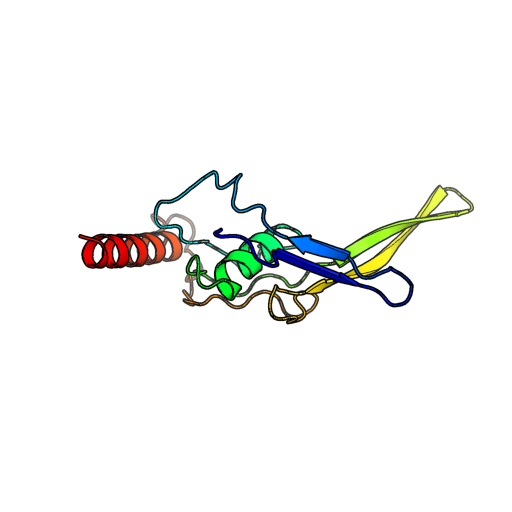 THR A 1 95 ? 8.423 -2.898 -0.015 1.00 96.00 95 THR A C 1
ATOM 671 O O . THR A 1 95 ? 7.550 -2.102 -0.368 1.00 96.00 95 THR A O 1
ATOM 674 N N . ALA A 1 96 ? 8.949 -3.782 -0.863 1.00 96.88 96 ALA A N 1
ATOM 675 C CA . ALA A 1 96 ? 8.458 -3.933 -2.228 1.00 96.88 96 ALA A CA 1
ATOM 676 C C . ALA A 1 96 ? 7.031 -4.498 -2.220 1.00 96.88 96 ALA A C 1
ATOM 678 O O . ALA A 1 96 ? 6.794 -5.543 -1.628 1.00 96.88 96 ALA A O 1
ATOM 679 N N . ILE A 1 97 ? 6.101 -3.830 -2.908 1.00 97.94 97 ILE A N 1
ATOM 680 C CA . ILE A 1 97 ? 4.720 -4.320 -3.044 1.00 97.94 97 ILE A CA 1
ATOM 681 C C . ILE A 1 97 ? 4.602 -5.190 -4.302 1.00 97.94 97 ILE A C 1
ATOM 683 O O . ILE A 1 97 ? 3.971 -6.243 -4.307 1.00 97.94 97 ILE A O 1
ATOM 687 N N . HIS A 1 98 ? 5.253 -4.788 -5.396 1.00 97.12 98 HIS A N 1
ATOM 688 C CA . HIS A 1 98 ? 5.220 -5.564 -6.631 1.00 97.12 98 HIS A CA 1
ATOM 689 C C . HIS A 1 98 ? 5.883 -6.943 -6.461 1.00 97.12 98 HIS A C 1
ATOM 691 O O . HIS A 1 98 ? 7.015 -7.038 -5.980 1.00 97.12 98 HIS A O 1
ATOM 697 N N . GLY A 1 99 ? 5.188 -7.999 -6.883 1.00 95.75 99 GLY A N 1
ATOM 698 C CA . GLY A 1 99 ? 5.615 -9.396 -6.762 1.00 95.75 99 GLY A CA 1
ATOM 699 C C . GLY A 1 99 ? 5.445 -10.012 -5.369 1.00 95.75 99 GLY A C 1
ATOM 700 O O . GLY A 1 99 ? 5.685 -11.204 -5.231 1.00 95.75 99 GLY A O 1
ATOM 701 N N . HIS A 1 100 ? 5.038 -9.229 -4.366 1.00 96.94 100 HIS A N 1
ATOM 702 C CA . HIS A 1 100 ? 4.884 -9.689 -2.981 1.00 96.94 100 HIS A CA 1
ATOM 703 C C . HIS A 1 100 ? 3.455 -9.482 -2.467 1.00 96.94 100 HIS A C 1
ATOM 705 O O . HIS A 1 100 ? 2.919 -10.347 -1.789 1.00 96.94 100 HIS A O 1
ATOM 711 N N . GLY A 1 101 ? 2.827 -8.364 -2.833 1.00 97.81 101 GLY A N 1
ATOM 712 C CA . GLY A 1 101 ? 1.562 -7.928 -2.257 1.00 97.81 101 GLY A CA 1
ATOM 713 C C . GLY A 1 101 ? 1.754 -7.220 -0.917 1.00 97.81 101 GLY A C 1
ATOM 714 O O . GLY A 1 101 ? 2.866 -6.877 -0.510 1.00 97.81 101 GLY A O 1
ATOM 715 N N . VAL A 1 102 ? 0.638 -6.968 -0.251 1.00 98.44 102 VAL A N 1
ATOM 716 C CA . VAL A 1 102 ? 0.535 -6.432 1.098 1.00 98.44 102 VAL A CA 1
ATOM 717 C C . VAL A 1 102 ? -0.054 -7.533 1.959 1.00 98.44 102 VAL A C 1
ATOM 719 O O . VAL A 1 102 ? -1.153 -8.015 1.688 1.00 98.44 102 VAL A O 1
ATOM 722 N N . GLU A 1 103 ? 0.690 -7.928 2.986 1.00 97.94 103 GLU A N 1
ATOM 723 C CA . GLU A 1 103 ? 0.196 -8.860 3.993 1.00 97.94 103 GLU A CA 1
ATOM 724 C C . GLU A 1 103 ? -0.752 -8.130 4.956 1.00 97.94 103 GLU A C 1
ATOM 726 O O . GLU A 1 103 ? -0.425 -7.028 5.422 1.00 97.94 103 GLU A O 1
ATOM 731 N N . PRO A 1 104 ? -1.921 -8.707 5.278 1.00 97.75 104 PRO A N 1
ATOM 732 C CA . PRO A 1 104 ? -2.823 -8.127 6.257 1.00 97.75 104 PRO A CA 1
ATOM 733 C C . PRO A 1 104 ? -2.202 -8.179 7.658 1.00 97.75 104 PRO A C 1
ATOM 735 O O . PRO A 1 104 ? -1.535 -9.138 8.039 1.00 97.75 104 PRO A O 1
ATOM 738 N N . SER A 1 105 ? -2.480 -7.166 8.484 1.00 98.00 105 SER A N 1
ATOM 739 C CA . SER A 1 105 ? -2.169 -7.235 9.922 1.00 98.00 105 SER A CA 1
ATOM 740 C C . SER A 1 105 ? -3.047 -8.240 10.670 1.00 98.00 105 SER A C 1
ATOM 742 O O . SER A 1 105 ? -2.679 -8.693 11.751 1.00 98.00 105 SER A O 1
ATOM 744 N N . VAL A 1 106 ? -4.226 -8.542 10.122 1.00 97.56 106 VAL A N 1
ATOM 745 C CA . VAL A 1 106 ? -5.182 -9.505 10.665 1.00 97.56 106 VAL A CA 1
ATOM 746 C C . VAL A 1 106 ? -5.650 -10.387 9.516 1.00 97.56 106 VAL A C 1
ATOM 748 O O . VAL A 1 106 ? -6.523 -9.997 8.743 1.00 97.56 106 VAL A O 1
ATOM 751 N N . ALA A 1 107 ? -5.039 -11.561 9.393 1.00 96.88 107 ALA A N 1
ATOM 752 C CA . ALA A 1 107 ? -5.445 -12.543 8.401 1.00 96.88 107 ALA A CA 1
ATOM 753 C C . ALA A 1 107 ? -6.829 -13.112 8.749 1.00 96.88 107 ALA A C 1
ATOM 755 O O . ALA A 1 107 ? -7.093 -13.450 9.907 1.00 96.88 107 ALA A O 1
ATOM 756 N N . VAL A 1 108 ? -7.705 -13.202 7.751 1.00 93.69 108 VAL A N 1
ATOM 757 C CA . VAL A 1 108 ? -9.013 -13.855 7.851 1.00 93.69 10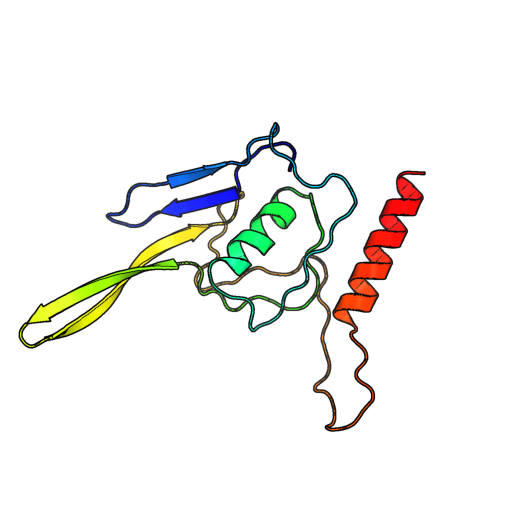8 VAL A CA 1
ATOM 758 C C . VAL A 1 108 ? -9.162 -14.753 6.636 1.00 93.69 108 VAL A C 1
ATOM 760 O O . VAL A 1 108 ? -9.285 -14.262 5.519 1.00 93.69 108 VAL A O 1
ATOM 763 N N . GLU A 1 109 ? -9.146 -16.061 6.863 1.00 81.38 109 GLU A N 1
ATOM 764 C CA . GLU A 1 109 ? -9.457 -17.035 5.822 1.00 81.38 109 GLU A CA 1
ATOM 765 C C . GLU A 1 109 ? -10.968 -17.017 5.591 1.00 81.38 109 GLU A C 1
ATOM 767 O O . GLU A 1 109 ? -11.753 -17.255 6.515 1.00 81.38 109 GLU A O 1
ATOM 772 N N . THR A 1 110 ? -11.377 -16.685 4.369 1.00 74.19 110 THR A N 1
ATOM 773 C CA . THR A 1 110 ? -12.772 -16.826 3.954 1.00 74.19 110 THR A CA 1
ATOM 774 C C . THR A 1 110 ? -12.929 -18.206 3.322 1.00 74.19 110 THR A C 1
ATOM 776 O O . THR A 1 110 ? -12.234 -18.505 2.352 1.00 74.19 110 THR A O 1
ATOM 779 N N . PRO A 1 111 ? -13.766 -19.092 3.888 1.00 71.25 111 PRO A N 1
ATOM 780 C CA . PRO A 1 111 ? -14.033 -20.377 3.259 1.00 71.25 111 PRO A CA 1
ATOM 781 C C . PRO A 1 111 ? -14.695 -20.146 1.898 1.00 71.25 111 PRO A C 1
ATOM 783 O O . PRO A 1 111 ? -15.445 -19.182 1.737 1.00 71.25 111 PRO A O 1
ATOM 786 N N . GLU A 1 112 ? -14.434 -21.033 0.936 1.00 68.25 112 GLU A N 1
ATOM 787 C CA . GLU A 1 112 ? -15.170 -21.035 -0.330 1.00 68.25 112 GLU A CA 1
ATOM 788 C C . GLU A 1 112 ? -16.669 -21.131 -0.014 1.00 68.25 112 GLU A C 1
ATOM 790 O O . GLU A 1 112 ? -17.122 -22.083 0.628 1.00 68.25 112 GLU A O 1
ATOM 795 N N . GLU A 1 113 ? -17.430 -20.098 -0.379 1.00 64.94 113 GLU A N 1
ATOM 796 C CA . GLU A 1 113 ? -18.867 -20.071 -0.127 1.00 64.94 113 GLU A CA 1
ATOM 797 C C . GLU A 1 113 ? -19.553 -21.141 -0.990 1.00 64.94 113 GLU A C 1
ATOM 799 O O . GLU A 1 113 ? -19.395 -21.163 -2.211 1.00 64.94 113 GLU A O 1
ATOM 804 N N . GLU A 1 114 ? -20.346 -22.021 -0.370 1.00 58.84 114 GLU A N 1
ATOM 805 C CA . GLU A 1 114 ? -21.286 -22.861 -1.116 1.00 58.84 114 GLU A CA 1
ATOM 806 C C . GLU A 1 114 ? -22.326 -21.962 -1.803 1.00 58.84 114 GLU A C 1
ATOM 808 O O . GLU A 1 114 ? -22.964 -21.126 -1.152 1.00 58.84 114 GLU A O 1
ATOM 813 N N . GLU A 1 115 ? -22.522 -22.144 -3.114 1.00 50.25 115 GLU A N 1
ATOM 814 C CA . GLU A 1 115 ? -23.532 -21.417 -3.890 1.00 50.25 115 GLU A CA 1
ATOM 815 C C . GLU A 1 115 ? -24.905 -21.466 -3.191 1.00 50.25 115 GLU A C 1
ATOM 817 O O . GLU A 1 115 ? -25.524 -22.521 -3.056 1.00 50.25 115 GLU A O 1
ATOM 822 N N . GLY A 1 116 ? -25.404 -20.300 -2.764 1.00 56.47 116 GLY A N 1
ATOM 823 C CA . GLY A 1 116 ? -26.740 -20.148 -2.177 1.00 56.47 116 GLY A CA 1
ATOM 824 C C . GLY A 1 116 ? -26.811 -20.162 -0.645 1.00 56.47 116 GLY A C 1
ATOM 825 O O . GLY A 1 116 ? -27.908 -19.991 -0.105 1.00 56.47 116 GLY A O 1
ATOM 826 N N . ALA A 1 117 ? -25.693 -20.304 0.072 1.00 61.38 117 ALA A N 1
ATOM 827 C CA . ALA A 1 117 ? -25.670 -20.054 1.512 1.00 61.38 117 ALA A CA 1
ATOM 828 C C . ALA A 1 117 ? -25.840 -18.545 1.804 1.00 61.38 117 ALA A C 1
ATOM 830 O O . ALA A 1 117 ? -25.336 -17.713 1.047 1.00 61.38 117 ALA A O 1
ATOM 831 N N . PRO A 1 118 ? -26.532 -18.140 2.890 1.00 58.97 118 PRO A N 1
ATOM 832 C CA . PRO A 1 118 ? -26.484 -16.756 3.349 1.00 58.97 118 PRO A CA 1
ATOM 833 C C . PRO A 1 118 ? -25.039 -16.425 3.754 1.00 58.97 118 PRO A C 1
ATOM 835 O O . PRO A 1 118 ? -24.592 -16.800 4.838 1.00 58.97 118 PRO A O 1
ATOM 838 N N . GLY A 1 119 ? -24.312 -15.769 2.846 1.00 70.06 119 GLY A N 1
ATOM 839 C CA . GLY A 1 119 ? -22.897 -15.445 2.997 1.00 70.06 119 GLY A CA 1
ATOM 840 C C . GLY A 1 119 ? -22.656 -14.597 4.239 1.00 70.06 119 GLY A C 1
ATOM 841 O O . GLY A 1 119 ? -23.254 -13.530 4.416 1.00 70.06 119 GLY A O 1
ATOM 842 N N . ARG A 1 120 ? -21.808 -15.097 5.140 1.00 80.56 120 ARG A N 1
ATOM 843 C CA . ARG A 1 120 ? -21.298 -14.313 6.266 1.00 80.56 120 ARG A CA 1
ATOM 844 C C . ARG A 1 120 ? -20.016 -13.634 5.827 1.00 80.56 120 ARG A C 1
ATOM 846 O O . ARG A 1 120 ? -19.040 -14.305 5.513 1.00 80.56 120 ARG A O 1
ATOM 853 N N . ASP A 1 121 ? -19.989 -12.311 5.905 1.00 88.75 121 ASP A N 1
ATOM 854 C CA . ASP A 1 121 ? -18.777 -11.541 5.641 1.00 88.75 121 ASP A CA 1
ATOM 855 C C . ASP A 1 121 ? -17.875 -11.536 6.887 1.00 88.75 121 ASP A C 1
ATOM 857 O O . ASP A 1 121 ? -17.919 -10.636 7.731 1.00 88.75 121 ASP A O 1
ATOM 861 N N . LEU A 1 122 ? -17.071 -12.593 7.026 1.00 91.81 122 LEU A N 1
ATOM 862 C CA . LEU A 1 122 ? -16.152 -12.770 8.156 1.00 91.81 122 LEU A CA 1
ATOM 863 C C . LEU A 1 122 ? -15.116 -11.640 8.246 1.00 91.81 122 LEU A C 1
ATOM 865 O O . LEU A 1 122 ? -14.705 -11.258 9.346 1.00 91.81 122 LEU A O 1
ATOM 869 N N . VAL A 1 123 ? -14.705 -11.086 7.103 1.00 93.88 123 VAL A N 1
ATOM 870 C CA . VAL A 1 123 ? -13.728 -9.993 7.034 1.00 93.88 123 VAL A CA 1
ATOM 871 C C . VAL A 1 123 ? -14.343 -8.715 7.610 1.00 93.88 123 VAL A C 1
ATOM 873 O O . VAL A 1 123 ? -13.734 -8.057 8.461 1.00 93.88 123 VAL A O 1
ATOM 876 N N . LEU A 1 124 ? -15.578 -8.393 7.219 1.00 94.00 124 LEU A N 1
ATOM 877 C CA . LEU A 1 124 ? -16.339 -7.270 7.760 1.00 94.00 124 LEU A CA 1
ATOM 878 C C . LEU A 1 124 ? -16.647 -7.443 9.243 1.00 94.00 124 LEU A C 1
ATOM 880 O O . LEU A 1 124 ? -16.437 -6.506 10.018 1.00 94.00 124 LEU A O 1
ATOM 884 N N . GLU A 1 125 ? -17.124 -8.616 9.659 1.00 94.19 125 GLU A N 1
ATOM 885 C CA . GLU A 1 125 ? -17.393 -8.909 11.068 1.00 94.19 125 GLU A CA 1
ATOM 886 C C . GLU A 1 125 ? -16.135 -8.680 11.919 1.00 94.19 125 GLU A C 1
ATOM 888 O O . GLU A 1 125 ? -16.192 -7.998 12.952 1.00 94.19 125 GLU A O 1
ATOM 893 N N . LYS A 1 126 ? -14.975 -9.160 11.447 1.00 94.88 126 LYS A N 1
ATOM 894 C CA . LYS A 1 126 ? -13.707 -8.966 12.151 1.00 94.88 126 LYS A CA 1
ATOM 895 C C . LYS A 1 126 ? -13.289 -7.500 12.201 1.00 94.88 126 LYS A C 1
ATOM 897 O O . LYS A 1 126 ? -12.875 -7.013 13.255 1.00 94.88 126 LYS A O 1
ATOM 902 N N . ALA A 1 127 ? -13.429 -6.771 11.097 1.00 95.50 127 ALA A N 1
ATOM 903 C CA . ALA A 1 127 ? -13.142 -5.341 11.055 1.00 95.50 127 ALA A CA 1
ATOM 904 C C . ALA A 1 127 ? -14.020 -4.553 12.045 1.00 95.50 127 ALA A C 1
ATOM 906 O O . ALA A 1 127 ? -13.522 -3.695 12.775 1.00 95.50 127 ALA A O 1
ATOM 907 N N . GLN A 1 128 ? -15.313 -4.872 12.136 1.00 95.56 128 GLN A N 1
ATOM 908 C CA . GLN A 1 128 ? -16.224 -4.239 13.090 1.00 95.56 128 GLN A CA 1
ATOM 909 C C . GLN A 1 128 ? -15.853 -4.535 14.548 1.00 95.56 128 GLN A C 1
ATOM 911 O O . GLN A 1 128 ? -15.963 -3.646 15.395 1.00 95.56 128 GLN A O 1
ATOM 916 N N . GLU A 1 129 ? -15.425 -5.761 14.860 1.00 94.88 129 GLU A N 1
ATOM 917 C CA . GLU A 1 129 ? -14.939 -6.133 16.194 1.00 94.88 129 GLU A CA 1
ATOM 918 C C . GLU A 1 129 ? -13.739 -5.268 16.606 1.00 94.88 129 GLU A C 1
ATOM 920 O O . GLU A 1 129 ? -13.751 -4.668 17.685 1.00 94.88 129 GLU A O 1
ATOM 925 N N . LEU A 1 130 ? -12.744 -5.138 15.720 1.00 93.94 130 LEU A N 1
ATOM 926 C CA . LEU A 1 130 ? -11.548 -4.321 15.948 1.00 93.94 130 LEU A CA 1
ATOM 927 C C . LEU A 1 130 ? -11.913 -2.852 16.203 1.00 93.94 130 LEU A C 1
ATOM 929 O O . LEU A 1 130 ? -11.472 -2.257 17.186 1.00 93.94 130 LEU A O 1
ATOM 933 N N . LEU A 1 131 ? -12.789 -2.289 15.367 1.00 93.75 131 LEU A N 1
ATOM 934 C CA . LEU A 1 131 ? -13.214 -0.893 15.486 1.00 93.75 131 LEU A CA 1
ATOM 935 C C . LEU A 1 131 ? -13.996 -0.618 16.781 1.00 93.75 131 LEU A C 1
ATOM 937 O O . LEU A 1 131 ? -13.830 0.441 17.387 1.00 93.75 131 LEU A O 1
ATOM 941 N N . LYS A 1 132 ? -14.818 -1.569 17.246 1.00 90.88 132 LYS A N 1
ATOM 942 C CA . LYS A 1 132 ? -15.513 -1.475 18.544 1.00 90.88 132 LYS A CA 1
ATOM 943 C C . LYS A 1 132 ? -14.538 -1.563 19.723 1.00 90.88 132 LYS A C 1
ATOM 945 O O . LYS A 1 132 ? -14.738 -0.878 20.727 1.00 90.88 132 LYS A O 1
ATOM 950 N N . GLY A 1 133 ? -13.498 -2.392 19.613 1.00 78.56 133 GLY A N 1
ATOM 951 C CA . GLY A 1 133 ? -12.442 -2.517 20.621 1.00 78.56 133 GLY A CA 1
ATOM 952 C C . GLY A 1 133 ? -11.651 -1.221 20.811 1.00 78.56 133 GLY A C 1
ATOM 953 O O . GLY A 1 133 ? -11.426 -0.795 21.945 1.00 78.56 133 GLY A O 1
ATOM 954 N N . ASP A 1 134 ? -11.308 -0.552 19.711 1.00 68.69 134 ASP A N 1
ATOM 955 C CA . ASP A 1 134 ? -10.605 0.734 19.738 1.00 68.69 134 ASP A CA 1
ATOM 956 C C . ASP A 1 134 ? -11.488 1.870 20.273 1.00 68.69 134 ASP A C 1
ATOM 958 O O . ASP A 1 134 ? -11.024 2.694 21.062 1.00 68.69 134 ASP A O 1
ATOM 962 N N . ALA A 1 135 ? -12.783 1.877 19.931 1.00 61.22 135 ALA A N 1
ATOM 963 C CA . ALA A 1 135 ? -13.741 2.844 20.470 1.00 61.22 135 ALA A CA 1
ATOM 964 C C . ALA A 1 135 ? -13.887 2.750 22.001 1.00 61.22 135 ALA A C 1
ATOM 966 O O . ALA A 1 135 ? -14.056 3.772 22.660 1.00 61.22 135 ALA A O 1
ATOM 967 N N . LYS A 1 136 ? -13.775 1.545 22.580 1.00 56.00 136 LYS A N 1
ATOM 968 C CA . LYS A 1 136 ? -13.805 1.332 24.039 1.00 56.00 136 LYS A CA 1
ATOM 969 C C . LYS A 1 136 ? -12.527 1.753 24.766 1.00 56.00 136 LYS A C 1
ATOM 971 O O . LYS A 1 136 ? -12.598 2.021 25.954 1.00 56.00 136 LYS A O 1
ATOM 976 N N . LYS A 1 137 ? -11.368 1.768 24.098 1.00 53.47 137 LYS A N 1
ATOM 977 C CA . LYS A 1 137 ? -10.096 2.227 24.693 1.00 53.47 137 LYS A CA 1
ATOM 978 C C . LYS A 1 137 ? -9.934 3.747 24.662 1.00 53.47 137 LYS A C 1
ATOM 980 O O . LYS A 1 137 ? -9.106 4.279 25.393 1.00 53.47 137 LYS A O 1
ATOM 985 N N . ALA A 1 138 ? -10.664 4.419 23.776 1.00 49.53 138 ALA A N 1
ATOM 986 C CA . ALA A 1 138 ? -10.639 5.870 23.615 1.00 49.53 138 ALA A CA 1
ATOM 987 C C . ALA A 1 138 ? -11.724 6.605 24.433 1.00 49.53 138 ALA A C 1
ATOM 989 O O . ALA A 1 138 ? -11.750 7.835 24.403 1.00 49.53 138 ALA A O 1
ATOM 990 N N . ALA A 1 139 ? -12.604 5.865 25.118 1.00 44.69 139 ALA A N 1
ATOM 991 C CA . ALA A 1 139 ? -13.653 6.359 26.015 1.00 44.69 139 ALA A CA 1
ATOM 992 C C . ALA A 1 139 ? -13.261 6.124 27.479 1.00 44.69 139 ALA A C 1
ATOM 994 O O . ALA A 1 139 ? -13.630 6.976 28.316 1.00 44.69 139 ALA A O 1
#

Mean predicted aligned error: 5.77 Å

pLDDT: mean 90.4, std 12.15, range [44.69, 98.44]

Sequence (139 aa):
MKGGIVTKLAGARYPEQVFTADPGRSAWSLPVAVLIDTGTAGPAEVVAAAPLDAGRAPVVGERTFGRAALQKLVSLPEGGGLLVTVAKYSSPKGTAIHGHGVEPSVAVETPEEEEGAPGRDLVLEKAQELLKGDAKKAA